Protein AF-A0A3D2J5K9-F1 (afdb_monomer_lite)

Secondary structure (DSSP, 8-state):
--------SS---HHHHHHTTSTT---TT----SSSS---S-HHHHHHHHHHHT-

Radius of gyration: 12.72 Å; chains: 1; bounding box: 23×21×36 Å

pLDDT: mean 86.91, std 12.45, range [53.69, 97.0]

Sequence (55 aa):
ARVWVRDSGPGLTVEQQQRIWERFYQAPGVPVQSGSGVGLGLGLHICQILIGRHG

Foldseek 3Di:
DDDDDDDDDPDDDPVRVVCLLPFQDDDPPDPPPDDDDDDRSCPNVVVVVVVVVVD

Structure (mmCIF, N/CA/C/O backbone):
data_AF-A0A3D2J5K9-F1
#
_entry.id   AF-A0A3D2J5K9-F1
#
loop_
_atom_site.group_PDB
_atom_site.id
_atom_site.type_symbol
_atom_site.label_atom_id
_atom_site.label_alt_id
_atom_site.label_comp_id
_atom_site.label_asym_id
_atom_site.label_entity_id
_atom_site.label_seq_id
_atom_site.pdbx_PDB_ins_code
_atom_site.Cartn_x
_atom_site.Cartn_y
_atom_site.Cartn_z
_atom_site.occupancy
_atom_site.B_iso_or_equiv
_atom_site.auth_seq_id
_atom_site.auth_comp_id
_atom_site.auth_asym_id
_atom_site.auth_atom_id
_atom_site.pdbx_PDB_model_num
ATOM 1 N N . ALA A 1 1 ? 5.968 -7.154 -20.456 1.00 84.69 1 ALA A N 1
ATOM 2 C CA . ALA A 1 1 ? 5.204 -8.294 -19.888 1.00 84.69 1 ALA A CA 1
ATOM 3 C C . ALA A 1 1 ? 4.284 -7.785 -18.776 1.00 84.69 1 ALA A C 1
ATOM 5 O O . ALA A 1 1 ? 4.542 -6.699 -18.272 1.00 84.69 1 ALA A O 1
ATOM 6 N N . ARG A 1 2 ? 3.227 -8.520 -18.394 1.00 92.12 2 ARG A N 1
ATOM 7 C CA . ARG A 1 2 ? 2.308 -8.135 -17.303 1.00 92.12 2 ARG A CA 1
ATOM 8 C C . ARG A 1 2 ? 2.383 -9.150 -16.162 1.00 92.12 2 ARG A C 1
ATOM 10 O O . ARG A 1 2 ? 2.343 -10.347 -16.422 1.00 92.12 2 ARG A O 1
ATOM 17 N N . VAL A 1 3 ? 2.451 -8.663 -14.923 1.00 94.19 3 VAL A N 1
ATOM 18 C CA . VAL A 1 3 ? 2.506 -9.471 -13.692 1.00 94.19 3 VAL A CA 1
ATOM 19 C C . VAL A 1 3 ? 1.474 -8.935 -12.697 1.00 94.19 3 VAL A C 1
ATOM 21 O O . VAL A 1 3 ? 1.211 -7.733 -12.675 1.00 94.19 3 VAL A O 1
ATOM 24 N N . TRP A 1 4 ? 0.862 -9.817 -11.906 1.00 95.81 4 TRP A N 1
ATOM 25 C CA . TRP A 1 4 ? -0.092 -9.462 -10.852 1.00 95.81 4 TRP A CA 1
ATOM 26 C C . TRP A 1 4 ? 0.030 -10.419 -9.661 1.00 95.81 4 TRP A C 1
ATOM 28 O O . TRP A 1 4 ? 0.527 -11.535 -9.804 1.00 95.81 4 TRP A O 1
ATOM 38 N N . VAL A 1 5 ? -0.422 -9.964 -8.490 1.00 94.50 5 VAL A N 1
ATOM 39 C CA . VAL A 1 5 ? -0.433 -10.714 -7.225 1.00 94.50 5 VAL A CA 1
ATOM 40 C C . VAL A 1 5 ? -1.823 -10.587 -6.604 1.00 94.50 5 VAL A C 1
ATOM 42 O O . VAL A 1 5 ? -2.458 -9.541 -6.724 1.00 94.50 5 VAL A O 1
ATOM 45 N N . ARG A 1 6 ? -2.298 -11.653 -5.956 1.00 96.00 6 ARG A N 1
ATOM 46 C CA . ARG A 1 6 ? -3.532 -11.670 -5.165 1.00 96.00 6 ARG A CA 1
ATOM 47 C C . ARG A 1 6 ? -3.232 -12.272 -3.799 1.00 96.00 6 ARG A C 1
ATOM 49 O O . ARG A 1 6 ? -2.613 -13.330 -3.732 1.00 96.00 6 ARG A O 1
ATOM 56 N N . ASP A 1 7 ? -3.705 -11.625 -2.745 1.00 90.06 7 ASP A N 1
ATOM 57 C CA . ASP A 1 7 ? -3.649 -12.128 -1.375 1.00 90.06 7 ASP A CA 1
ATOM 58 C C . ASP A 1 7 ? -5.058 -12.453 -0.835 1.00 90.06 7 ASP A C 1
ATOM 60 O O . ASP A 1 7 ? -6.058 -12.404 -1.558 1.00 90.06 7 ASP A O 1
ATOM 64 N N . SER A 1 8 ? -5.130 -12.883 0.424 1.00 94.50 8 SER A N 1
ATOM 65 C CA . SER A 1 8 ? -6.375 -13.193 1.151 1.00 94.50 8 SER A CA 1
ATOM 66 C C . SER A 1 8 ? -6.439 -12.459 2.495 1.00 94.50 8 SER A C 1
ATOM 68 O O . SER A 1 8 ? -7.033 -12.955 3.451 1.00 94.50 8 SER A O 1
ATOM 70 N N . GLY A 1 9 ? -5.767 -11.310 2.589 1.00 87.50 9 GLY A N 1
ATOM 71 C CA . GLY A 1 9 ? -5.785 -10.444 3.757 1.00 87.50 9 GLY A CA 1
ATOM 72 C C . GLY A 1 9 ? -7.114 -9.695 3.917 1.00 87.50 9 GLY A C 1
ATOM 73 O O . GLY A 1 9 ? -8.040 -9.869 3.123 1.00 87.50 9 GLY A O 1
ATOM 74 N N . PRO A 1 10 ? -7.216 -8.818 4.930 1.00 88.94 10 PRO A N 1
ATOM 75 C CA . PRO A 1 10 ? -8.442 -8.071 5.229 1.00 88.94 10 PRO A CA 1
ATOM 76 C C . PRO A 1 10 ? -8.863 -7.087 4.121 1.00 88.94 10 PRO A C 1
ATOM 78 O O . PRO A 1 10 ? -9.956 -6.529 4.183 1.00 88.94 10 PRO A O 1
ATOM 81 N N . GLY A 1 11 ? -8.017 -6.879 3.107 1.00 90.75 11 GLY A N 1
ATOM 82 C CA . GLY A 1 11 ? -8.242 -5.919 2.035 1.00 90.75 11 GLY A CA 1
ATOM 83 C C . GLY A 1 11 ? -7.950 -4.477 2.453 1.00 90.75 11 GLY A C 1
ATOM 84 O O . GLY A 1 11 ? -7.435 -4.209 3.537 1.00 90.75 11 GLY A O 1
ATOM 85 N N . LEU A 1 12 ? -8.257 -3.546 1.548 1.00 91.94 12 LEU A N 1
ATOM 86 C CA . LEU A 1 12 ? -8.051 -2.107 1.714 1.00 91.94 12 LEU A CA 1
ATOM 87 C C . LEU A 1 12 ? -9.293 -1.351 1.235 1.00 91.94 12 LEU A C 1
ATOM 89 O O . LEU A 1 12 ? -9.859 -1.692 0.191 1.00 91.94 12 LEU A O 1
ATOM 93 N N . THR A 1 13 ? -9.684 -0.289 1.944 1.00 94.62 13 THR A N 1
ATOM 94 C CA . THR A 1 13 ? -10.713 0.641 1.450 1.00 94.62 13 THR A CA 1
ATOM 95 C C . THR A 1 13 ? -10.230 1.373 0.197 1.00 94.62 13 THR A C 1
ATOM 97 O O . THR A 1 13 ? -9.037 1.378 -0.117 1.00 94.62 13 THR A O 1
ATOM 100 N N . VAL A 1 14 ? -11.145 2.016 -0.530 1.00 95.56 14 VAL A N 1
ATOM 101 C CA . VAL A 1 14 ? -10.806 2.776 -1.746 1.00 95.56 14 VAL A CA 1
ATOM 102 C C . VAL A 1 14 ? -9.803 3.892 -1.437 1.00 95.56 14 VAL A C 1
ATOM 104 O O . VAL A 1 14 ? -8.834 4.085 -2.167 1.00 95.56 14 VAL A O 1
ATOM 107 N N . GLU A 1 15 ? -9.982 4.577 -0.311 1.00 95.38 15 GLU A N 1
ATOM 108 C CA . GLU A 1 15 ? -9.102 5.653 0.149 1.00 95.38 15 GLU A CA 1
ATOM 109 C C . GLU A 1 15 ? -7.728 5.098 0.528 1.00 95.38 15 GLU A C 1
ATOM 111 O O . GLU A 1 15 ? -6.700 5.674 0.178 1.00 95.38 15 GLU A O 1
ATOM 116 N N . GLN A 1 16 ? -7.687 3.945 1.202 1.00 94.88 16 GLN A N 1
ATOM 117 C CA . GLN A 1 16 ? -6.427 3.285 1.533 1.00 94.88 16 GLN A CA 1
ATOM 118 C C . GLN A 1 16 ? -5.674 2.876 0.261 1.00 94.88 16 GLN A C 1
ATOM 120 O O . GLN A 1 16 ? -4.483 3.150 0.162 1.00 94.88 16 GLN A O 1
ATOM 125 N N . GLN A 1 17 ? -6.353 2.302 -0.739 1.00 94.62 17 GLN A N 1
ATOM 126 C CA . GLN A 1 17 ? -5.747 1.897 -2.019 1.00 9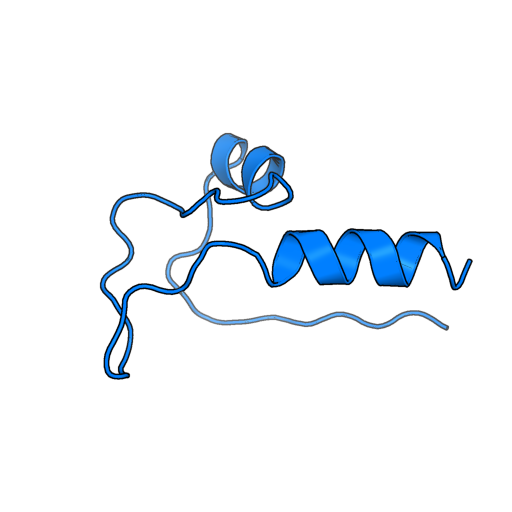4.62 17 GLN A CA 1
ATOM 127 C C . GLN A 1 17 ? -5.104 3.057 -2.792 1.00 94.62 17 GLN A C 1
ATOM 129 O O . GLN A 1 17 ? -4.141 2.848 -3.529 1.00 94.62 17 GLN A O 1
ATOM 134 N N . GLN A 1 18 ? -5.612 4.277 -2.632 1.00 95.12 18 GLN A N 1
ATOM 135 C CA . GLN A 1 18 ? -4.984 5.463 -3.216 1.00 95.12 18 GLN A CA 1
ATOM 136 C C . GLN A 1 18 ? -3.714 5.847 -2.448 1.00 95.12 18 GLN A C 1
ATOM 138 O O . GLN A 1 18 ? -2.698 6.190 -3.050 1.00 95.12 18 GLN A O 1
ATOM 143 N N . ARG A 1 19 ? -3.757 5.731 -1.118 1.00 95.88 19 ARG A N 1
ATOM 144 C CA . ARG A 1 19 ? -2.699 6.191 -0.213 1.00 95.88 19 ARG A CA 1
ATOM 145 C C . ARG A 1 19 ? -1.580 5.182 0.036 1.00 95.88 19 ARG A C 1
ATOM 147 O O . ARG A 1 19 ? -0.499 5.595 0.431 1.00 95.88 19 ARG A O 1
ATOM 154 N N . ILE A 1 20 ? -1.768 3.886 -0.236 1.00 93.88 20 ILE A N 1
ATOM 155 C CA . ILE A 1 20 ? -0.724 2.850 -0.048 1.00 93.88 20 ILE A CA 1
ATOM 156 C C . ILE A 1 20 ? 0.572 3.100 -0.833 1.00 93.88 20 ILE A C 1
ATOM 158 O O . ILE A 1 20 ? 1.602 2.496 -0.537 1.00 93.88 20 ILE A O 1
ATOM 162 N N . TRP A 1 21 ? 0.522 3.976 -1.832 1.00 95.50 21 TRP A N 1
ATOM 163 C CA . TRP A 1 21 ? 1.666 4.384 -2.642 1.00 95.50 21 TRP A CA 1
ATOM 164 C C . TRP A 1 21 ? 2.425 5.588 -2.056 1.00 95.50 21 TRP A C 1
ATOM 166 O O . TRP A 1 21 ? 3.542 5.891 -2.487 1.00 95.50 21 TRP A O 1
ATOM 176 N N . GLU A 1 22 ? 1.838 6.276 -1.072 1.00 96.44 22 GLU A N 1
ATOM 177 C CA . GLU A 1 22 ? 2.462 7.384 -0.356 1.00 96.44 22 GLU A CA 1
ATOM 178 C C . GLU A 1 22 ? 3.623 6.882 0.505 1.00 96.44 22 GLU A C 1
ATOM 180 O O . GLU A 1 22 ? 3.582 5.823 1.137 1.00 96.44 22 GLU A O 1
ATOM 185 N N . ARG A 1 23 ? 4.682 7.687 0.573 1.00 94.94 23 ARG A N 1
ATOM 186 C CA . ARG A 1 23 ? 5.836 7.388 1.414 1.00 94.94 23 ARG A CA 1
ATOM 187 C C . ARG A 1 23 ? 5.433 7.425 2.891 1.00 94.94 23 ARG A C 1
ATOM 189 O O . ARG A 1 23 ? 4.828 8.395 3.334 1.00 94.94 23 ARG A O 1
ATOM 196 N N . PHE A 1 24 ? 5.844 6.409 3.648 1.00 92.69 24 PHE A N 1
ATOM 197 C CA . PHE A 1 24 ? 5.566 6.239 5.082 1.00 92.69 24 PHE A CA 1
ATOM 198 C C . PHE A 1 24 ? 4.105 5.943 5.439 1.00 92.69 24 PHE A C 1
ATOM 200 O O . PHE A 1 24 ? 3.793 5.799 6.622 1.00 92.69 24 PHE A O 1
ATOM 207 N N . TYR A 1 25 ? 3.209 5.812 4.457 1.00 92.06 25 TYR A N 1
ATOM 208 C CA . TYR A 1 25 ? 1.827 5.459 4.743 1.00 92.06 25 TYR A CA 1
ATOM 209 C C . TYR A 1 25 ? 1.720 4.011 5.234 1.00 92.06 25 TYR A C 1
ATOM 211 O O . TYR A 1 25 ? 2.305 3.086 4.666 1.00 92.06 25 TYR A O 1
ATOM 219 N N . GLN A 1 26 ? 0.942 3.824 6.297 1.00 89.00 26 GLN A N 1
ATOM 220 C CA . GLN A 1 26 ? 0.556 2.522 6.826 1.00 89.00 26 GLN A CA 1
ATOM 221 C C . GLN A 1 26 ? -0.952 2.516 7.032 1.00 89.00 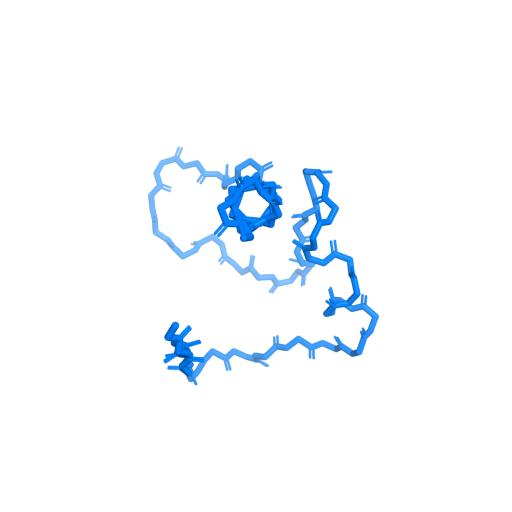26 GLN A C 1
ATOM 223 O O . GLN A 1 26 ? -1.506 3.442 7.630 1.00 89.00 26 GLN A O 1
ATOM 228 N N . ALA A 1 27 ? -1.617 1.476 6.528 1.00 87.62 27 ALA A N 1
ATOM 229 C CA . ALA A 1 27 ? -3.049 1.330 6.721 1.00 87.62 27 ALA A CA 1
ATOM 230 C C . ALA A 1 27 ? -3.344 1.160 8.226 1.00 87.62 27 ALA A C 1
ATOM 232 O O . ALA A 1 27 ? -2.744 0.297 8.875 1.00 87.62 27 ALA A O 1
ATOM 233 N N . PRO A 1 28 ? -4.240 1.978 8.806 1.00 83.56 28 PRO A N 1
ATOM 234 C CA . PRO A 1 28 ? -4.586 1.870 10.216 1.00 83.56 28 PRO A CA 1
ATOM 235 C C . PRO A 1 28 ? -5.289 0.539 10.503 1.00 83.56 28 PRO A C 1
ATOM 237 O O . PRO A 1 28 ? -5.989 -0.001 9.649 1.00 83.56 28 PRO A O 1
ATOM 240 N N . GLY A 1 29 ? -5.131 0.025 11.725 1.00 77.00 29 GLY A N 1
ATOM 241 C CA . GLY A 1 29 ? -5.833 -1.181 12.177 1.00 77.00 29 GLY A CA 1
ATOM 242 C C . GLY A 1 29 ? -5.257 -2.504 11.664 1.00 77.00 29 GLY A C 1
ATOM 243 O O . GLY A 1 29 ? -5.831 -3.550 11.951 1.00 77.00 29 GLY A O 1
ATOM 244 N N . VAL A 1 30 ? -4.123 -2.486 10.953 1.00 69.62 30 VAL A N 1
ATOM 245 C CA . VAL A 1 30 ? -3.394 -3.706 10.585 1.00 69.62 30 VAL A CA 1
ATOM 246 C C . VAL A 1 30 ? -2.425 -4.060 11.719 1.00 69.62 30 VAL A C 1
ATOM 248 O O . VAL A 1 30 ? -1.481 -3.303 11.964 1.00 69.62 30 VAL A O 1
ATOM 251 N N . PRO A 1 31 ? -2.635 -5.173 12.447 1.00 66.00 31 PRO A N 1
ATOM 252 C CA . PRO A 1 31 ? -1.689 -5.603 13.466 1.00 66.00 31 PRO A CA 1
ATOM 253 C C . PRO A 1 31 ? -0.354 -5.960 12.811 1.00 66.00 31 PRO A C 1
ATOM 255 O O . PRO A 1 31 ? -0.323 -6.497 11.704 1.00 66.00 31 PRO A O 1
ATOM 258 N N . VAL A 1 32 ? 0.755 -5.673 13.497 1.00 65.81 32 VAL A N 1
ATOM 259 C CA . VAL A 1 32 ? 2.097 -6.034 13.024 1.00 65.81 32 VAL A CA 1
ATOM 260 C C . VAL A 1 32 ? 2.166 -7.557 12.893 1.00 65.81 32 VAL A C 1
ATOM 262 O O . VAL A 1 32 ? 2.253 -8.279 13.886 1.00 65.81 32 VAL A O 1
ATOM 265 N N . GLN A 1 33 ? 2.089 -8.049 11.658 1.00 61.47 33 GLN A N 1
ATOM 266 C CA . GLN A 1 33 ? 2.206 -9.467 11.339 1.00 61.47 33 GLN A CA 1
ATOM 267 C C . GLN A 1 33 ? 3.690 -9.851 11.355 1.00 61.47 33 GLN A C 1
ATOM 269 O O . GLN A 1 33 ? 4.346 -9.846 10.324 1.00 61.47 33 GLN A O 1
ATOM 274 N N . SER A 1 34 ? 4.188 -10.160 12.558 1.00 56.91 34 SER A N 1
ATOM 275 C CA . SER A 1 34 ? 5.446 -10.872 12.841 1.00 56.91 34 SER A CA 1
ATOM 276 C C . SER A 1 34 ? 6.761 -10.182 12.420 1.00 56.91 34 SER A C 1
ATOM 278 O O . SER A 1 34 ? 7.011 -9.895 11.257 1.00 56.91 34 SER A O 1
ATOM 280 N N . GLY A 1 35 ? 7.667 -9.993 13.387 1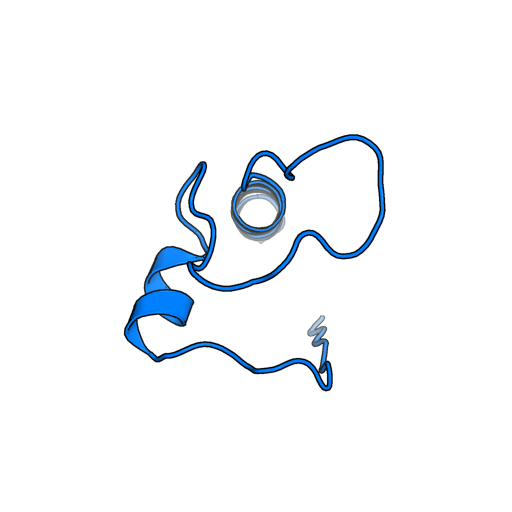.00 56.06 35 GLY A N 1
ATOM 281 C CA . GLY A 1 35 ? 8.987 -9.373 13.194 1.00 56.06 35 GLY A CA 1
ATOM 282 C C . GLY A 1 35 ? 9.219 -8.211 14.160 1.00 56.06 35 GLY A C 1
ATOM 283 O O . GLY A 1 35 ? 8.273 -7.579 14.618 1.00 56.06 35 GLY A O 1
ATOM 284 N N . SER A 1 36 ? 10.478 -7.941 14.507 1.00 53.69 36 SER A N 1
ATOM 285 C CA . SER A 1 36 ? 10.908 -7.030 15.583 1.00 53.69 36 SER A CA 1
ATOM 286 C C . SER A 1 36 ? 10.658 -5.529 15.343 1.00 53.69 36 SER A C 1
ATOM 288 O O . SER A 1 36 ? 11.293 -4.694 15.985 1.00 53.69 36 SER A O 1
ATOM 290 N N . GLY A 1 37 ? 9.741 -5.144 14.455 1.00 59.50 37 GLY A N 1
ATOM 291 C CA . GLY A 1 37 ? 9.434 -3.738 14.225 1.00 59.50 37 GLY A CA 1
ATOM 292 C C . GLY A 1 37 ? 8.246 -3.504 13.303 1.00 59.50 37 GLY A C 1
ATOM 293 O O . GLY A 1 37 ? 7.983 -4.264 12.375 1.00 59.50 37 GLY A O 1
ATOM 294 N N . VAL A 1 38 ? 7.551 -2.399 13.564 1.00 70.62 38 VAL A N 1
ATOM 295 C CA . VAL A 1 38 ? 6.585 -1.786 12.649 1.00 70.62 38 VAL A CA 1
ATOM 296 C C . VAL A 1 38 ? 7.310 -1.484 11.331 1.00 70.62 38 VAL A C 1
ATOM 298 O O . VAL A 1 38 ? 8.348 -0.821 11.334 1.00 70.62 38 VAL A O 1
ATOM 301 N N . GLY A 1 39 ? 6.803 -1.984 10.200 1.00 78.12 39 GLY A N 1
ATOM 302 C CA . GLY A 1 39 ? 7.385 -1.684 8.889 1.00 78.12 39 GLY A CA 1
ATOM 303 C C . GLY A 1 39 ? 7.365 -0.177 8.609 1.00 78.12 39 GLY A C 1
ATOM 304 O O . GLY A 1 39 ? 6.460 0.520 9.037 1.00 78.12 39 GLY A O 1
ATOM 305 N N . LEU A 1 40 ? 8.339 0.356 7.867 1.00 87.12 40 LEU A N 1
ATOM 306 C CA . LEU A 1 40 ? 8.460 1.810 7.653 1.00 87.12 40 LEU A CA 1
ATOM 307 C C . LEU A 1 40 ? 7.42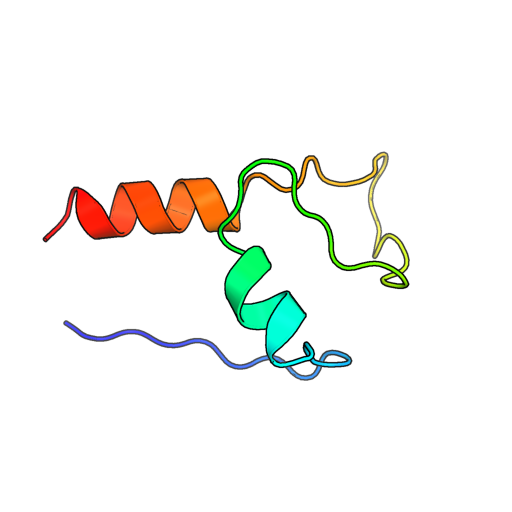8 2.408 6.673 1.00 87.12 40 LEU A C 1
ATOM 309 O O . LEU A 1 40 ? 7.471 3.605 6.415 1.00 87.12 40 LEU A O 1
ATOM 313 N N . GLY A 1 41 ? 6.547 1.601 6.070 1.00 89.62 41 GLY A N 1
ATOM 314 C CA . GLY A 1 41 ? 5.617 2.078 5.034 1.00 89.62 41 GLY A CA 1
ATOM 315 C C . GLY A 1 41 ? 6.319 2.531 3.744 1.00 89.62 41 GLY A C 1
ATOM 316 O O . GLY A 1 41 ? 5.927 3.520 3.134 1.00 89.62 41 GLY A O 1
ATOM 317 N N . LEU A 1 42 ? 7.411 1.86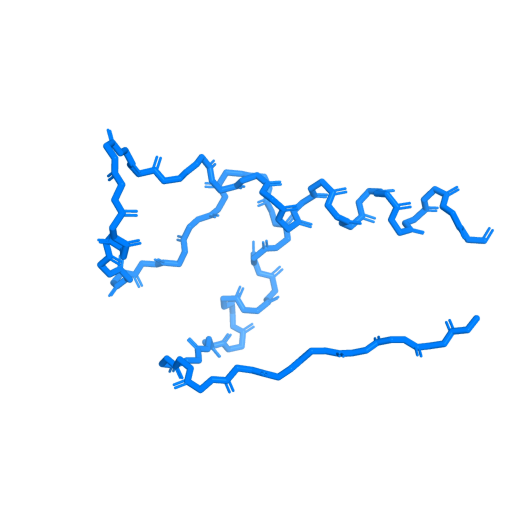1 3.349 1.00 93.75 42 LEU A N 1
ATOM 318 C CA . LEU A 1 42 ? 8.226 2.256 2.184 1.00 93.75 42 LEU A CA 1
ATOM 319 C C . LEU A 1 42 ? 8.178 1.281 1.001 1.00 93.75 42 LEU A C 1
ATOM 321 O O . LEU A 1 42 ? 8.475 1.688 -0.118 1.00 93.75 42 LEU A O 1
ATOM 325 N N . GLY A 1 43 ? 7.817 0.013 1.221 1.00 93.75 43 GLY A N 1
ATOM 326 C CA . GLY A 1 43 ? 7.950 -1.037 0.202 1.00 93.75 43 GLY A CA 1
ATOM 327 C C . GLY A 1 43 ? 7.188 -0.736 -1.091 1.00 93.75 43 GLY A C 1
ATOM 328 O O . GLY A 1 43 ? 7.782 -0.714 -2.164 1.00 93.75 43 GLY A O 1
ATOM 329 N N . LEU A 1 44 ? 5.890 -0.432 -0.989 1.00 95.12 44 LEU A N 1
ATOM 330 C CA . LEU A 1 44 ? 5.044 -0.155 -2.156 1.00 95.12 44 LEU A CA 1
ATOM 331 C C . LEU A 1 44 ? 5.467 1.115 -2.904 1.00 95.12 44 LEU A C 1
ATOM 333 O O . LEU A 1 44 ? 5.509 1.115 -4.133 1.00 95.12 44 LEU A O 1
ATOM 337 N N . HIS A 1 45 ? 5.860 2.162 -2.175 1.00 97.00 45 HIS A N 1
ATOM 338 C CA . HIS A 1 45 ? 6.384 3.391 -2.767 1.00 97.00 45 HIS A CA 1
ATOM 339 C C . HIS A 1 45 ? 7.658 3.135 -3.593 1.00 97.00 45 HIS A C 1
ATOM 341 O O . HIS A 1 45 ? 7.775 3.593 -4.729 1.00 97.00 45 HIS A O 1
ATOM 347 N N . ILE A 1 46 ? 8.598 2.344 -3.057 1.00 96.25 46 ILE A N 1
ATOM 348 C CA . ILE A 1 46 ? 9.818 1.957 -3.782 1.00 96.25 46 ILE A CA 1
ATOM 349 C C . ILE A 1 46 ? 9.461 1.149 -5.035 1.00 96.25 46 ILE A C 1
ATOM 351 O O . ILE A 1 46 ? 9.980 1.444 -6.112 1.00 96.25 46 ILE A O 1
ATOM 355 N N . CYS A 1 47 ? 8.550 0.176 -4.925 1.00 95.69 47 CYS A N 1
ATOM 356 C CA . CYS A 1 47 ? 8.082 -0.602 -6.073 1.00 95.69 47 CYS A CA 1
ATOM 357 C C . CYS A 1 47 ? 7.505 0.294 -7.177 1.00 95.69 47 CYS A C 1
ATOM 359 O O . CYS A 1 47 ? 7.851 0.111 -8.342 1.00 95.69 47 CYS A O 1
ATOM 361 N N . GLN A 1 48 ? 6.684 1.288 -6.829 1.00 95.00 48 GLN A N 1
ATOM 362 C CA . GLN A 1 48 ? 6.111 2.223 -7.801 1.00 95.00 48 GLN A CA 1
ATOM 363 C C . GLN A 1 48 ? 7.195 3.006 -8.554 1.00 95.00 48 GLN A C 1
ATOM 365 O O . GLN A 1 48 ? 7.126 3.130 -9.777 1.00 95.00 48 GLN A O 1
ATOM 370 N N . ILE A 1 49 ? 8.227 3.481 -7.844 1.00 96.38 49 ILE A N 1
ATOM 371 C CA 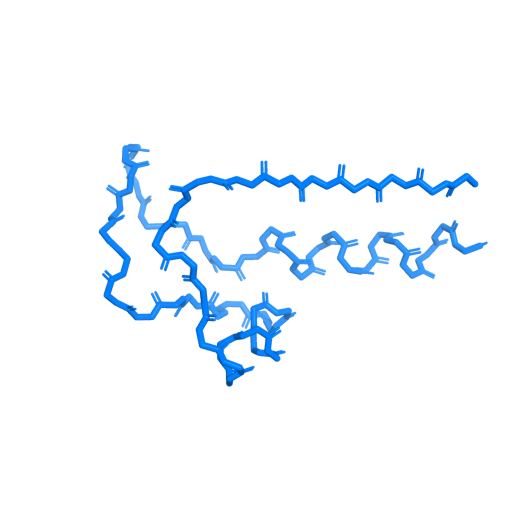. ILE A 1 49 ? 9.371 4.167 -8.461 1.00 96.38 49 ILE A CA 1
ATOM 372 C C . ILE A 1 49 ? 10.121 3.225 -9.406 1.00 96.38 49 ILE A C 1
ATOM 374 O O . ILE A 1 49 ? 10.464 3.621 -10.519 1.00 96.38 49 ILE A O 1
ATOM 378 N N . LEU A 1 50 ? 10.389 1.987 -8.977 1.00 96.00 50 LEU A N 1
ATOM 379 C CA . LEU A 1 50 ? 11.102 1.010 -9.799 1.00 96.00 50 LEU A CA 1
ATOM 380 C C . LEU A 1 50 ? 10.323 0.686 -11.075 1.00 96.00 50 LEU A C 1
ATOM 382 O O . LEU A 1 50 ? 10.916 0.724 -12.149 1.00 96.00 50 LEU A O 1
ATOM 386 N N . ILE A 1 51 ? 9.013 0.448 -10.974 1.00 94.00 51 ILE A N 1
ATOM 387 C CA . ILE A 1 51 ? 8.141 0.201 -12.132 1.00 94.00 51 ILE A CA 1
ATOM 388 C C . ILE A 1 51 ? 8.182 1.392 -13.095 1.00 94.00 51 ILE A C 1
ATOM 390 O O . ILE A 1 51 ? 8.387 1.193 -14.287 1.00 94.00 51 ILE A O 1
ATOM 394 N N . GLY A 1 52 ? 8.069 2.625 -12.588 1.00 94.12 52 GLY A N 1
ATOM 395 C CA . GLY A 1 52 ? 8.132 3.830 -13.421 1.00 94.12 52 GLY A CA 1
ATOM 396 C C . GLY A 1 52 ? 9.479 4.041 -14.123 1.00 94.12 52 GLY A C 1
ATOM 397 O O . GLY A 1 52 ? 9.520 4.648 -15.188 1.00 94.12 52 GLY A O 1
ATOM 398 N N . ARG A 1 53 ? 10.582 3.532 -13.556 1.00 95.19 53 ARG A N 1
ATOM 399 C CA . ARG A 1 53 ? 11.926 3.609 -14.161 1.00 95.19 53 ARG A CA 1
ATOM 400 C C . ARG A 1 53 ? 12.218 2.510 -15.182 1.00 95.19 53 ARG A C 1
ATOM 402 O O . ARG A 1 53 ? 13.133 2.684 -15.975 1.00 95.19 53 ARG A O 1
ATOM 409 N N . HIS A 1 54 ? 11.488 1.399 -15.139 1.00 87.75 54 HIS A N 1
ATOM 410 C CA . HIS A 1 54 ? 11.665 0.251 -16.038 1.00 87.75 54 HIS A CA 1
ATOM 411 C C . HIS A 1 54 ? 10.575 0.192 -17.124 1.00 87.75 54 HIS A C 1
ATOM 413 O O . HIS A 1 54 ? 10.262 -0.896 -17.607 1.00 87.75 54 HIS A O 1
ATOM 419 N N . GLY A 1 55 ? 9.974 1.344 -17.451 1.00 65.50 55 GLY A N 1
ATOM 420 C CA . GLY A 1 55 ? 8.998 1.494 -18.535 1.00 65.50 55 GLY A CA 1
ATOM 421 C C . GLY A 1 55 ? 9.572 1.159 -19.903 1.00 65.50 55 GLY A C 1
ATOM 422 O O . GLY A 1 55 ? 10.738 1.535 -20.155 1.00 65.50 55 GLY A O 1
#